Protein AF-A0A954SGM4-F1 (afdb_monomer_lite)

Sequence (101 aa):
MLLMKLASLNVVPDIAASQDLTGRFRQALLIFSSHSDENAACADELDVGPFSQMDGTVEAGVRVRALGRMVSNVLWNAEGCPMPIQLKEAIPEITQQQWNA

Foldseek 3Di:
DVVVVLVVQWADPDQPCFVVVLVVVLVVQCVVPPVDPVSNVVSVQKGWHWDADPVRDIGIGIDRNVVRHHPVVVLVVCQPPPDDPVVCVVCVPDDPVNVND

Structure (mmCIF, N/CA/C/O backbone):
data_AF-A0A954SGM4-F1
#
_entry.id   AF-A0A954SGM4-F1
#
loop_
_atom_site.group_PDB
_atom_site.id
_atom_site.type_symbol
_atom_site.label_atom_id
_atom_site.label_alt_id
_atom_site.label_comp_id
_atom_site.label_asym_id
_atom_site.label_entity_id
_atom_site.label_seq_id
_atom_site.pdbx_PDB_ins_code
_atom_site.Cartn_x
_atom_site.Cartn_y
_atom_site.Cartn_z
_atom_site.occupancy
_atom_site.B_iso_or_equiv
_atom_site.auth_seq_id
_atom_site.auth_comp_id
_atom_site.auth_asym_id
_atom_site.auth_atom_id
_atom_site.pdbx_PDB_model_num
ATOM 1 N N . MET A 1 1 ? 10.753 10.074 12.966 1.00 43.38 1 MET A N 1
ATOM 2 C CA . MET A 1 1 ? 11.567 8.835 12.860 1.00 43.38 1 MET A CA 1
ATOM 3 C C . MET A 1 1 ? 10.968 7.808 11.887 1.00 43.38 1 MET A C 1
ATOM 5 O O . MET A 1 1 ? 11.728 7.008 11.358 1.00 43.38 1 MET A O 1
ATOM 9 N N . LEU A 1 2 ? 9.658 7.854 11.585 1.00 35.97 2 LEU A N 1
ATOM 10 C CA . LEU A 1 2 ? 9.012 7.019 10.553 1.00 35.97 2 LEU A CA 1
ATOM 11 C C . LEU A 1 2 ? 9.564 7.242 9.129 1.00 35.97 2 LEU A C 1
ATOM 13 O O . LEU A 1 2 ? 9.726 6.292 8.368 1.00 35.97 2 LEU A O 1
ATOM 17 N N . LEU A 1 3 ? 9.942 8.487 8.814 1.00 34.94 3 LEU A N 1
ATOM 18 C CA . LEU A 1 3 ? 10.485 8.912 7.515 1.00 34.94 3 LEU A CA 1
ATOM 19 C C . LEU A 1 3 ? 11.690 8.099 7.019 1.00 34.94 3 LEU A C 1
ATOM 21 O O . LEU A 1 3 ? 11.813 7.866 5.821 1.00 34.94 3 L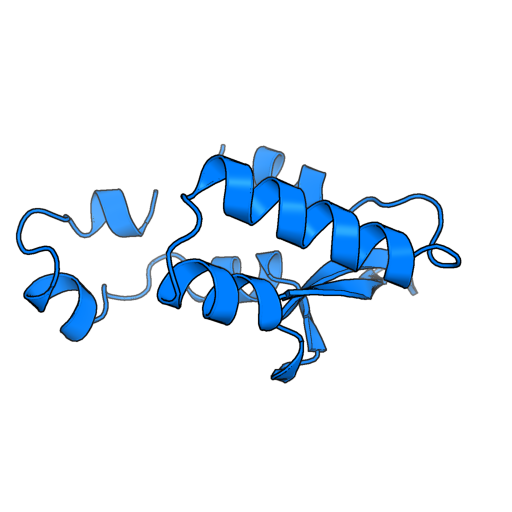EU A O 1
ATOM 25 N N . MET A 1 4 ? 12.549 7.608 7.919 1.00 37.38 4 MET A N 1
ATOM 26 C CA . MET A 1 4 ? 13.700 6.784 7.524 1.00 37.38 4 MET A CA 1
ATOM 27 C C . MET A 1 4 ? 13.351 5.312 7.268 1.00 37.38 4 MET A C 1
ATOM 29 O O . MET A 1 4 ? 14.105 4.638 6.577 1.00 37.38 4 MET A O 1
ATOM 33 N N . LYS A 1 5 ? 12.223 4.803 7.785 1.00 44.09 5 LYS A N 1
ATOM 34 C CA . LYS A 1 5 ? 11.821 3.392 7.623 1.00 44.09 5 LYS A CA 1
ATOM 35 C C . LYS A 1 5 ? 10.924 3.141 6.406 1.00 44.09 5 LYS A C 1
ATOM 37 O O . LYS A 1 5 ? 10.893 2.022 5.904 1.00 44.09 5 LYS A O 1
ATOM 42 N N . LEU A 1 6 ? 10.223 4.159 5.906 1.00 42.91 6 LEU A N 1
ATOM 43 C CA . LEU A 1 6 ? 9.447 4.048 4.662 1.00 42.91 6 LEU A CA 1
ATOM 44 C C . LEU A 1 6 ? 10.309 4.285 3.414 1.00 42.91 6 LEU A C 1
ATOM 46 O O . LEU A 1 6 ? 10.065 3.660 2.387 1.00 42.91 6 LEU A O 1
ATOM 50 N N . ALA A 1 7 ? 11.368 5.097 3.510 1.00 45.56 7 ALA A N 1
ATOM 51 C CA . ALA A 1 7 ? 12.333 5.281 2.422 1.00 45.56 7 ALA A CA 1
ATOM 52 C C . ALA A 1 7 ? 13.046 3.970 2.026 1.00 45.56 7 ALA A C 1
ATOM 54 O O . ALA A 1 7 ? 13.419 3.794 0.871 1.00 45.56 7 ALA A O 1
ATOM 55 N N . SER A 1 8 ? 13.172 3.007 2.946 1.00 48.09 8 SER A N 1
ATOM 56 C CA . SER A 1 8 ? 13.718 1.673 2.654 1.00 48.09 8 SER A CA 1
ATOM 57 C C . SER A 1 8 ? 12.815 0.774 1.796 1.00 48.09 8 SER A C 1
ATOM 59 O O . SER A 1 8 ? 13.280 -0.266 1.342 1.00 48.09 8 SER A O 1
ATOM 61 N N . LEU A 1 9 ? 11.558 1.157 1.533 1.00 52.06 9 LEU A N 1
ATOM 62 C CA . LEU A 1 9 ? 10.693 0.476 0.553 1.00 52.06 9 LEU A CA 1
ATOM 63 C C . LEU A 1 9 ? 10.927 0.959 -0.893 1.00 52.06 9 LEU A C 1
ATOM 65 O O . LEU A 1 9 ? 10.318 0.420 -1.817 1.00 52.0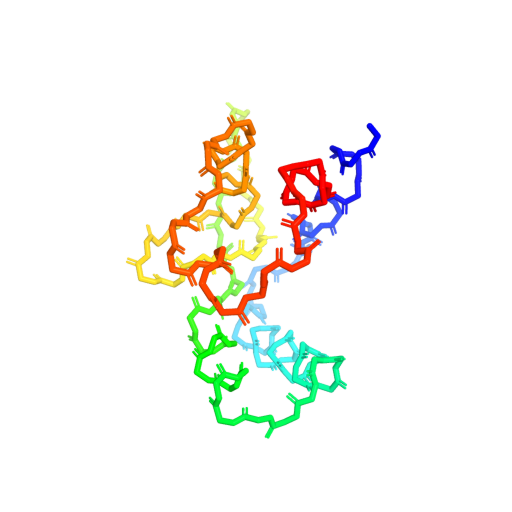6 9 LEU A O 1
ATOM 69 N N . ASN A 1 10 ? 11.777 1.974 -1.095 1.00 53.28 10 ASN A N 1
ATOM 70 C CA . ASN A 1 10 ? 11.909 2.681 -2.373 1.00 53.28 10 ASN A CA 1
ATOM 71 C C . ASN A 1 10 ? 13.093 2.243 -3.237 1.00 53.28 10 ASN A C 1
ATOM 73 O O . ASN A 1 10 ? 13.280 2.825 -4.299 1.00 53.28 10 ASN A O 1
ATOM 77 N N . VAL A 1 11 ? 13.897 1.264 -2.812 1.00 53.56 11 VAL A N 1
ATOM 78 C CA . VAL A 1 11 ? 15.114 0.918 -3.555 1.00 53.56 11 VAL A CA 1
ATOM 79 C C . VAL A 1 11 ? 15.113 -0.547 -3.946 1.00 53.56 11 VAL A C 1
ATOM 81 O O . VAL A 1 11 ? 15.505 -1.430 -3.183 1.00 53.56 11 VAL A O 1
ATOM 84 N N . VAL A 1 12 ? 14.705 -0.785 -5.188 1.00 58.25 12 VAL A N 1
ATOM 85 C CA . VAL A 1 12 ? 14.976 -2.028 -5.900 1.00 58.25 12 VAL A CA 1
ATOM 86 C C . VAL A 1 12 ? 16.016 -1.725 -6.979 1.00 58.25 12 VAL A C 1
ATOM 88 O O . VAL A 1 12 ? 15.731 -0.930 -7.874 1.00 58.25 12 VAL A O 1
ATOM 91 N N . PRO A 1 13 ? 17.210 -2.342 -6.928 1.00 54.31 13 PRO A N 1
ATOM 92 C CA . PRO A 1 13 ? 18.308 -2.013 -7.837 1.00 54.31 13 PRO A CA 1
ATOM 93 C C . PRO A 1 13 ? 18.104 -2.505 -9.280 1.00 54.31 13 PRO A C 1
ATOM 95 O O . PRO A 1 13 ? 18.875 -2.117 -10.152 1.00 54.31 13 PRO A O 1
ATOM 98 N N . ASP A 1 14 ? 17.084 -3.330 -9.553 1.00 61.84 14 ASP A N 1
ATOM 99 C CA . ASP A 1 14 ? 16.802 -3.855 -10.893 1.00 61.84 14 ASP A CA 1
ATOM 100 C C . ASP A 1 14 ? 15.307 -3.778 -11.260 1.00 61.84 14 ASP A C 1
ATOM 102 O O . ASP A 1 14 ? 14.472 -4.563 -10.805 1.00 61.84 14 ASP A O 1
ATOM 106 N N . ILE A 1 15 ? 14.974 -2.810 -12.118 1.00 60.50 15 ILE A N 1
ATOM 107 C CA . ILE A 1 15 ? 13.622 -2.550 -12.640 1.00 60.50 15 ILE A CA 1
ATOM 108 C C . ILE A 1 15 ? 13.173 -3.670 -13.600 1.00 60.50 15 ILE A C 1
ATOM 110 O O . ILE A 1 15 ? 11.969 -3.919 -13.745 1.00 60.50 15 ILE A O 1
ATOM 114 N N . ALA A 1 16 ? 14.118 -4.375 -14.237 1.00 59.03 16 ALA A N 1
ATOM 115 C CA . ALA A 1 16 ? 13.827 -5.395 -15.244 1.00 59.03 16 ALA A CA 1
ATOM 116 C C . ALA A 1 16 ? 13.142 -6.642 -14.652 1.00 59.03 16 ALA A C 1
ATOM 118 O O . ALA A 1 16 ? 12.445 -7.355 -15.371 1.00 59.03 16 ALA A O 1
ATOM 119 N N . ALA A 1 17 ? 13.255 -6.859 -13.337 1.00 61.75 17 ALA A N 1
ATOM 120 C CA . ALA A 1 17 ? 12.600 -7.945 -12.601 1.00 61.75 17 ALA A CA 1
ATOM 121 C C . ALA A 1 17 ? 11.308 -7.518 -11.865 1.00 61.75 17 ALA A C 1
ATOM 123 O O . ALA A 1 17 ? 10.802 -8.244 -11.008 1.00 61.75 17 ALA A O 1
ATOM 124 N N . SER A 1 18 ? 10.752 -6.342 -12.177 1.00 63.59 18 SER A N 1
ATOM 125 C CA . SER A 1 18 ? 9.627 -5.729 -11.441 1.00 63.59 18 SER A CA 1
ATOM 126 C C . SER A 1 18 ? 8.368 -6.601 -11.312 1.00 63.59 18 SER A C 1
ATOM 128 O O . SER A 1 18 ? 7.685 -6.536 -10.287 1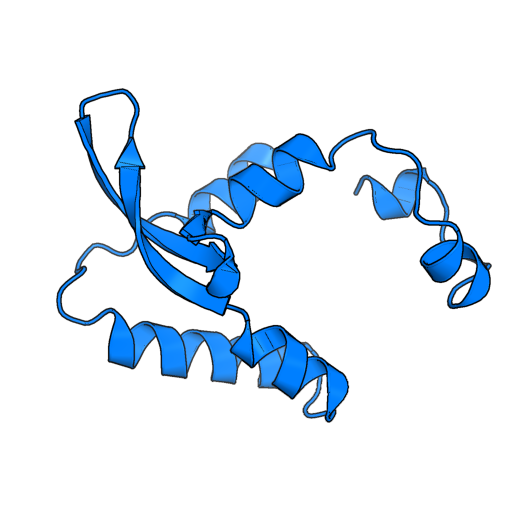.00 63.59 18 SER A O 1
ATOM 130 N N . GLN A 1 19 ? 8.063 -7.455 -12.297 1.00 65.06 19 GLN A N 1
ATOM 131 C CA . GLN A 1 19 ? 6.920 -8.377 -12.221 1.00 65.06 19 GLN A CA 1
ATOM 132 C C . GLN A 1 19 ? 7.140 -9.507 -11.206 1.00 65.06 19 GLN A C 1
ATOM 134 O O . GLN A 1 19 ? 6.260 -9.754 -10.379 1.00 65.06 19 GLN A O 1
ATOM 139 N N . ASP A 1 20 ? 8.319 -10.142 -11.217 1.00 77.81 20 ASP A N 1
ATOM 140 C CA . ASP A 1 20 ? 8.699 -11.150 -10.213 1.00 77.81 20 ASP A CA 1
ATOM 141 C C . ASP A 1 20 ? 8.666 -10.539 -8.808 1.00 77.81 20 ASP A C 1
ATOM 143 O O . ASP A 1 20 ? 8.101 -11.098 -7.864 1.00 77.81 20 ASP A O 1
ATOM 147 N N . LEU A 1 21 ? 9.187 -9.318 -8.685 1.00 83.75 21 LEU A N 1
ATOM 148 C CA . LEU A 1 21 ? 9.225 -8.631 -7.408 1.00 83.75 21 LEU A CA 1
ATOM 149 C C . LEU A 1 21 ? 7.841 -8.209 -6.907 1.00 83.75 21 LEU A C 1
ATOM 151 O O . LEU A 1 21 ? 7.581 -8.303 -5.709 1.00 83.75 21 LEU A O 1
ATOM 155 N N . THR A 1 22 ? 6.937 -7.807 -7.803 1.00 88.50 22 THR A N 1
ATOM 156 C CA . THR A 1 22 ? 5.538 -7.527 -7.452 1.00 88.50 22 THR A CA 1
ATOM 157 C C . THR A 1 22 ? 4.875 -8.765 -6.854 1.00 88.50 22 THR A C 1
ATOM 159 O O . THR A 1 22 ? 4.288 -8.680 -5.775 1.00 88.50 22 THR A O 1
ATOM 162 N N . GLY A 1 23 ? 5.008 -9.927 -7.505 1.00 86.56 23 GLY A N 1
ATOM 163 C CA . GLY A 1 23 ? 4.443 -11.181 -6.998 1.00 86.56 23 GLY A CA 1
ATOM 164 C C . GLY A 1 23 ? 5.003 -11.554 -5.623 1.00 86.56 23 GLY A C 1
ATOM 165 O O . GLY A 1 23 ? 4.248 -11.832 -4.691 1.00 86.56 23 GLY A O 1
ATOM 166 N N . ARG A 1 24 ? 6.328 -11.478 -5.460 1.00 86.00 24 ARG A N 1
ATOM 167 C CA . ARG A 1 24 ? 7.006 -11.777 -4.188 1.00 86.00 24 ARG A CA 1
ATOM 168 C C . ARG A 1 24 ? 6.623 -10.812 -3.069 1.00 86.00 24 ARG A C 1
ATOM 170 O O . ARG A 1 24 ? 6.432 -11.250 -1.937 1.00 86.00 24 ARG A O 1
ATOM 177 N N . PHE A 1 25 ? 6.490 -9.522 -3.372 1.00 87.56 25 PHE A N 1
ATOM 178 C CA . PHE A 1 25 ? 6.065 -8.515 -2.404 1.00 87.56 25 PHE A CA 1
ATOM 179 C C . PHE A 1 25 ? 4.640 -8.782 -1.908 1.00 87.56 25 PHE A C 1
ATOM 181 O O . PHE A 1 25 ? 4.415 -8.822 -0.700 1.00 87.56 25 PHE A O 1
ATOM 188 N N . ARG A 1 26 ? 3.693 -9.042 -2.819 1.00 89.69 26 ARG A N 1
ATOM 189 C CA . ARG A 1 26 ? 2.302 -9.371 -2.459 1.00 89.69 26 ARG A CA 1
ATOM 190 C C . ARG A 1 26 ? 2.220 -10.622 -1.601 1.00 89.69 26 ARG A C 1
ATOM 192 O O . ARG A 1 26 ? 1.542 -10.617 -0.579 1.00 89.69 26 ARG A O 1
ATOM 199 N N . GLN A 1 27 ? 2.960 -11.665 -1.975 1.00 86.50 27 GLN A N 1
ATOM 200 C CA . GLN A 1 27 ? 3.006 -12.899 -1.200 1.00 86.50 27 GLN A CA 1
ATOM 201 C C . GLN A 1 27 ? 3.556 -12.657 0.211 1.00 86.50 27 GLN A C 1
ATOM 203 O O . GLN A 1 27 ? 2.997 -13.156 1.184 1.00 86.50 27 GLN A O 1
ATOM 208 N N . ALA A 1 28 ? 4.631 -11.875 0.340 1.00 86.56 28 ALA A N 1
ATOM 209 C CA . ALA A 1 28 ? 5.194 -11.522 1.640 1.00 86.56 28 ALA A CA 1
ATOM 210 C C . ALA A 1 28 ? 4.2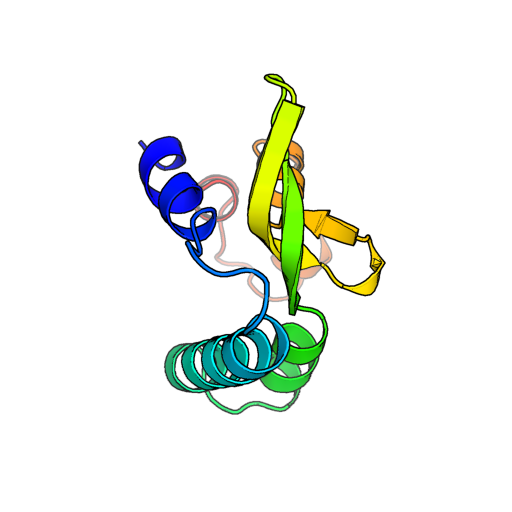07 -10.708 2.493 1.00 86.56 28 ALA A C 1
ATOM 212 O O . ALA A 1 28 ? 4.073 -10.974 3.687 1.00 86.56 28 ALA A O 1
ATOM 213 N N . LEU A 1 29 ? 3.484 -9.765 1.880 1.00 86.88 29 LEU A N 1
ATOM 214 C CA . LEU A 1 29 ? 2.455 -8.977 2.553 1.00 86.88 29 LEU A CA 1
ATOM 215 C C . LEU A 1 29 ? 1.321 -9.867 3.077 1.00 86.88 29 LEU A C 1
ATOM 217 O O . LEU A 1 29 ? 0.976 -9.752 4.245 1.00 86.88 29 LEU A O 1
ATOM 221 N N . LEU A 1 30 ? 0.812 -10.797 2.263 1.00 87.06 30 LEU A N 1
ATOM 222 C CA . LEU A 1 30 ? -0.240 -11.746 2.657 1.00 87.06 30 LEU A CA 1
ATOM 223 C C . LEU A 1 30 ? 0.190 -12.690 3.786 1.00 87.06 30 LEU A C 1
ATOM 225 O O . LEU A 1 30 ? -0.590 -12.994 4.690 1.00 87.06 30 LEU A O 1
ATOM 229 N N . ILE A 1 31 ? 1.446 -13.144 3.758 1.00 84.94 31 ILE A N 1
ATOM 230 C CA . ILE A 1 31 ? 2.022 -13.938 4.851 1.00 84.94 31 ILE A CA 1
ATOM 231 C C . ILE A 1 31 ? 2.045 -13.122 6.149 1.00 84.94 31 ILE A C 1
ATOM 233 O O . ILE A 1 31 ? 1.752 -13.666 7.211 1.00 84.94 31 ILE A O 1
ATOM 237 N N . PHE A 1 32 ? 2.368 -11.830 6.067 1.00 87.94 32 PHE A N 1
ATOM 238 C CA . PHE A 1 32 ? 2.437 -10.942 7.225 1.00 87.94 32 PHE A CA 1
ATOM 239 C C . PHE A 1 32 ? 1.056 -10.540 7.767 1.00 87.94 32 PHE A C 1
ATOM 241 O O . PHE A 1 32 ? 0.861 -10.540 8.980 1.00 87.94 32 PHE A O 1
ATOM 248 N N . SER A 1 33 ? 0.100 -10.199 6.897 1.00 81.69 33 SER A N 1
ATOM 249 C CA . SER A 1 33 ? -1.198 -9.630 7.284 1.00 81.69 33 SER A CA 1
ATOM 250 C C . SER A 1 33 ? -2.311 -10.657 7.510 1.00 81.69 33 SER A C 1
ATOM 252 O O . SER A 1 33 ? -3.361 -10.276 8.024 1.00 81.69 33 SER A O 1
ATOM 254 N N . SER A 1 34 ? -2.069 -11.941 7.204 1.00 77.12 34 SER A N 1
ATOM 255 C CA . SER A 1 34 ? -3.031 -13.053 7.060 1.00 77.12 34 SER A CA 1
ATOM 256 C C . SER A 1 34 ? -3.693 -13.136 5.676 1.00 77.12 34 SER A C 1
ATOM 258 O O . SER A 1 34 ? -3.940 -12.127 5.020 1.00 77.12 34 SER A O 1
ATOM 260 N N . HIS A 1 35 ? -3.999 -14.359 5.231 1.00 82.88 35 HIS A N 1
ATOM 261 C CA . HIS A 1 35 ? -4.542 -14.655 3.895 1.00 82.88 35 HIS A CA 1
ATOM 262 C C . HIS A 1 35 ? -6.067 -14.438 3.806 1.00 82.88 35 HIS A C 1
ATOM 264 O O . HIS A 1 35 ? -6.771 -15.267 3.235 1.00 82.88 35 HIS A O 1
ATOM 270 N N . SER A 1 36 ? -6.598 -13.372 4.412 1.00 87.38 36 SER A N 1
ATOM 271 C CA . SER A 1 36 ? -8.014 -13.028 4.239 1.00 87.38 36 SER A CA 1
ATOM 272 C C . SER A 1 36 ? -8.275 -12.472 2.834 1.00 87.38 36 SER A C 1
ATOM 274 O O . SER A 1 36 ? -7.364 -11.940 2.187 1.00 87.38 36 SER A O 1
ATOM 276 N N . ASP A 1 37 ? -9.521 -12.568 2.370 1.00 87.88 37 ASP A N 1
ATOM 277 C CA . ASP A 1 37 ? -9.918 -12.071 1.048 1.00 87.88 37 ASP A CA 1
ATOM 278 C C . ASP A 1 37 ? -9.708 -10.550 0.931 1.00 87.88 37 ASP A C 1
ATOM 280 O O . ASP A 1 37 ? -9.281 -10.054 -0.113 1.00 87.88 37 ASP A O 1
ATOM 284 N N . GLU A 1 38 ? -9.919 -9.799 2.017 1.00 86.81 38 GLU A N 1
ATOM 285 C CA . GLU A 1 38 ? -9.685 -8.352 2.052 1.00 86.81 38 GLU A CA 1
ATOM 286 C C . GLU A 1 38 ? -8.201 -8.009 1.892 1.00 86.81 38 GLU A C 1
ATOM 288 O O . GLU A 1 38 ? -7.843 -7.074 1.172 1.00 86.81 38 GLU A O 1
ATOM 293 N N . ASN A 1 39 ? -7.318 -8.782 2.528 1.00 86.06 39 ASN A N 1
ATOM 294 C CA . ASN A 1 39 ? -5.877 -8.587 2.411 1.00 86.06 39 ASN A CA 1
ATOM 295 C C . ASN A 1 39 ? -5.366 -8.954 1.017 1.00 86.06 39 ASN A C 1
ATOM 297 O O . ASN A 1 39 ? -4.486 -8.264 0.499 1.00 86.06 39 ASN A O 1
ATOM 301 N N . ALA A 1 40 ? -5.920 -10.000 0.399 1.00 89.38 40 ALA A N 1
ATOM 302 C CA . ALA A 1 40 ? -5.602 -10.366 -0.978 1.00 89.38 40 ALA A CA 1
ATOM 303 C C . ALA A 1 40 ? -6.017 -9.258 -1.954 1.00 89.38 40 ALA A C 1
ATOM 305 O O . ALA A 1 40 ? -5.199 -8.826 -2.767 1.00 89.38 40 ALA A O 1
ATOM 306 N N . ALA A 1 41 ? -7.233 -8.725 -1.801 1.00 90.06 41 ALA A N 1
ATOM 307 C CA . ALA A 1 41 ? -7.706 -7.593 -2.591 1.00 90.06 41 ALA A CA 1
ATOM 308 C C . ALA A 1 41 ? -6.819 -6.347 -2.404 1.00 90.06 41 ALA A C 1
ATOM 310 O O . ALA A 1 41 ? -6.445 -5.698 -3.378 1.00 90.06 41 ALA A O 1
ATOM 311 N N . CYS A 1 42 ? -6.415 -6.042 -1.166 1.00 88.62 42 CYS A N 1
ATOM 312 C CA . CYS A 1 42 ? -5.511 -4.928 -0.875 1.00 88.62 42 CYS A CA 1
ATOM 313 C C . CYS A 1 42 ? -4.118 -5.127 -1.503 1.00 88.62 42 CYS A C 1
ATOM 315 O O . CYS A 1 42 ? -3.573 -4.212 -2.120 1.00 88.62 42 CYS A O 1
ATOM 317 N N . ALA A 1 43 ? -3.546 -6.332 -1.407 1.00 90.75 43 ALA A N 1
ATOM 318 C CA . ALA A 1 43 ? -2.260 -6.655 -2.022 1.00 90.75 43 ALA A CA 1
ATOM 319 C C . ALA A 1 43 ? -2.312 -6.545 -3.556 1.00 90.75 43 ALA A C 1
ATOM 321 O O . ALA A 1 43 ? -1.337 -6.122 -4.184 1.00 90.75 43 ALA A O 1
ATOM 322 N N . ASP A 1 44 ? -3.452 -6.868 -4.169 1.00 93.12 44 ASP A N 1
ATOM 323 C CA . ASP A 1 44 ? -3.637 -6.765 -5.614 1.00 93.12 44 ASP A CA 1
ATOM 324 C C . ASP A 1 44 ? -3.626 -5.331 -6.155 1.00 93.12 44 ASP A C 1
ATOM 326 O O . ASP A 1 44 ? -3.275 -5.124 -7.325 1.00 93.12 44 ASP A O 1
ATOM 330 N N . GLU A 1 45 ? -3.875 -4.344 -5.299 1.00 93.88 45 GLU A N 1
ATOM 331 C CA . GLU A 1 45 ? -3.754 -2.921 -5.620 1.00 93.88 45 GLU A CA 1
ATOM 332 C C . GLU A 1 45 ? -2.312 -2.395 -5.555 1.00 93.88 45 GLU A C 1
ATOM 334 O O . GLU A 1 45 ? -2.061 -1.244 -5.912 1.00 93.88 45 GLU A O 1
ATOM 339 N N . LEU A 1 46 ? -1.338 -3.215 -5.148 1.00 92.62 46 LEU A N 1
ATOM 340 C CA . LEU A 1 46 ? 0.056 -2.796 -4.983 1.00 92.62 46 LEU A CA 1
ATOM 341 C C . LEU A 1 46 ? 0.961 -3.400 -6.048 1.00 92.62 46 LEU A C 1
ATOM 343 O O . LEU A 1 46 ? 0.995 -4.617 -6.214 1.00 92.62 46 LEU A O 1
ATOM 347 N N . ASP A 1 47 ? 1.737 -2.591 -6.758 1.00 92.56 47 ASP A N 1
ATOM 348 C CA . ASP A 1 47 ? 2.788 -3.087 -7.650 1.00 92.56 47 ASP A CA 1
ATOM 349 C C . ASP A 1 47 ? 4.155 -2.502 -7.299 1.00 92.56 47 ASP A C 1
ATOM 351 O O . ASP A 1 47 ? 4.266 -1.534 -6.547 1.00 92.56 47 ASP A O 1
ATOM 355 N N . VAL A 1 48 ? 5.212 -3.131 -7.807 1.00 89.19 48 VAL A N 1
ATOM 356 C CA . VAL A 1 48 ? 6.554 -2.559 -7.780 1.00 89.19 48 VAL A CA 1
ATOM 357 C C . VAL A 1 48 ? 6.865 -2.053 -9.174 1.00 89.19 48 VAL A C 1
ATOM 359 O O . VAL A 1 48 ? 6.793 -2.805 -10.145 1.00 89.19 48 VAL A O 1
ATOM 362 N N . GLY A 1 49 ? 7.213 -0.777 -9.288 1.00 87.38 49 GLY A N 1
ATOM 363 C CA . GLY A 1 49 ? 7.476 -0.178 -10.587 1.00 87.38 49 GLY A CA 1
ATOM 364 C C . GLY A 1 49 ? 8.274 1.113 -10.510 1.00 87.38 49 GLY A C 1
ATOM 365 O O . GLY A 1 49 ? 8.565 1.598 -9.413 1.00 87.38 49 GLY A O 1
ATOM 366 N N . PRO A 1 50 ? 8.649 1.663 -11.677 1.00 87.00 50 PRO A N 1
ATOM 367 C CA . PRO A 1 50 ? 9.548 2.796 -11.737 1.00 87.00 50 PRO A CA 1
ATOM 368 C C . PRO A 1 50 ? 8.888 4.081 -11.227 1.00 87.00 50 PRO A C 1
ATOM 370 O O . PRO A 1 50 ? 7.685 4.298 -11.430 1.00 87.00 50 PRO A O 1
ATOM 373 N N . PHE A 1 51 ? 9.699 4.950 -10.630 1.00 83.38 51 PHE A N 1
ATOM 374 C CA . PHE A 1 51 ? 9.373 6.333 -10.305 1.00 83.38 51 PHE A CA 1
ATOM 375 C C . PHE A 1 51 ? 10.591 7.235 -10.534 1.00 83.38 51 PHE A C 1
ATOM 377 O O . PHE A 1 51 ? 11.735 6.794 -10.441 1.00 83.38 51 PHE A O 1
ATOM 384 N N . SER A 1 52 ? 10.335 8.505 -10.845 1.00 85.56 52 SER A N 1
ATOM 385 C CA . SER A 1 52 ? 11.385 9.508 -11.019 1.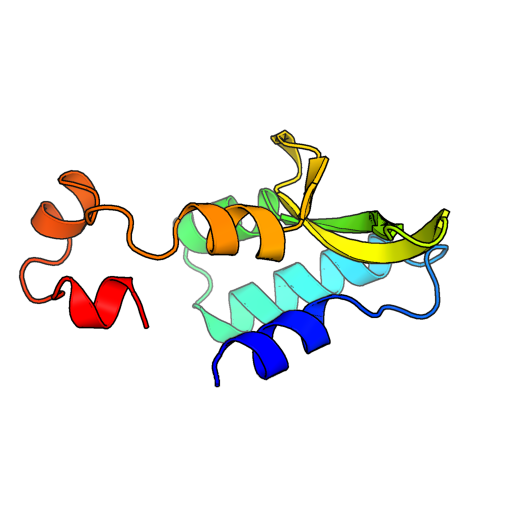00 85.56 52 SER A CA 1
ATOM 386 C C . SER A 1 52 ? 11.623 10.271 -9.721 1.00 85.56 52 SER A C 1
ATOM 388 O O . SER A 1 52 ? 10.682 10.791 -9.116 1.00 85.56 52 SER A O 1
ATOM 390 N N . GLN A 1 53 ? 12.885 10.358 -9.324 1.00 79.50 53 GLN A N 1
ATOM 391 C CA . GLN A 1 53 ? 13.369 11.240 -8.270 1.00 79.50 53 GLN A CA 1
ATOM 392 C C . GLN A 1 53 ? 13.451 12.693 -8.770 1.00 79.50 53 GLN A C 1
ATOM 394 O O . GLN A 1 53 ? 13.422 12.966 -9.973 1.00 79.50 53 GLN A O 1
ATOM 399 N N . MET A 1 54 ? 13.573 13.649 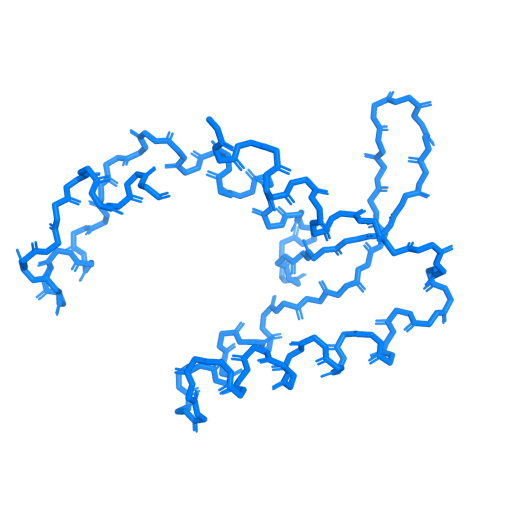-7.841 1.00 77.56 54 MET A N 1
ATOM 400 C CA . MET A 1 54 ? 13.700 15.075 -8.185 1.00 77.56 54 MET A CA 1
ATOM 401 C C . MET A 1 54 ? 14.995 15.397 -8.943 1.00 77.56 54 MET A C 1
ATOM 403 O O . MET A 1 54 ? 15.030 16.362 -9.700 1.00 77.56 54 MET A O 1
ATOM 407 N N . ASP A 1 55 ? 16.042 14.593 -8.754 1.00 85.31 55 ASP A N 1
ATOM 408 C CA . ASP A 1 55 ? 17.321 14.717 -9.459 1.00 85.31 55 ASP A CA 1
ATOM 409 C C . ASP A 1 55 ? 17.306 14.088 -10.869 1.00 85.31 55 ASP A C 1
ATOM 411 O O . ASP A 1 55 ? 18.315 14.115 -11.572 1.00 85.31 55 ASP A O 1
ATOM 415 N N . GLY A 1 56 ? 16.159 13.547 -11.299 1.00 83.94 56 GLY A N 1
ATOM 416 C CA . GLY A 1 56 ? 15.973 12.916 -12.604 1.00 83.94 56 GLY A CA 1
ATOM 417 C C . GLY A 1 56 ? 16.376 11.442 -12.662 1.00 83.94 56 GLY A C 1
ATOM 418 O O . GLY A 1 56 ? 16.203 10.819 -13.711 1.00 83.94 56 GLY A O 1
ATOM 419 N N . THR A 1 57 ? 16.874 10.859 -11.568 1.00 84.25 57 THR A N 1
ATOM 420 C CA . THR A 1 57 ? 17.131 9.417 -11.503 1.00 84.25 57 THR A CA 1
ATOM 421 C C . THR A 1 57 ? 15.820 8.629 -11.506 1.00 84.25 57 THR A C 1
ATOM 423 O O . THR A 1 57 ? 14.775 9.105 -11.053 1.00 84.25 57 THR A O 1
ATOM 426 N N . VAL A 1 58 ? 15.854 7.423 -12.077 1.00 83.06 58 VAL A N 1
ATOM 427 C CA . VAL A 1 58 ? 14.713 6.500 -12.089 1.00 83.06 58 VAL A CA 1
ATOM 428 C C . VAL A 1 58 ? 15.054 5.316 -11.202 1.00 83.06 58 VAL A C 1
ATOM 430 O O . VAL A 1 58 ? 16.016 4.598 -11.464 1.00 83.06 58 VAL A O 1
ATOM 433 N N . GLU A 1 59 ? 14.236 5.106 -10.182 1.00 83.94 59 GLU A N 1
ATOM 434 C CA . GLU A 1 59 ? 14.323 3.979 -9.254 1.00 83.94 59 GLU A CA 1
ATOM 435 C C . GLU A 1 59 ? 13.017 3.180 -9.292 1.00 83.94 59 GLU A C 1
ATOM 437 O O . GLU A 1 59 ? 12.068 3.573 -9.970 1.00 83.94 59 GLU A O 1
ATOM 442 N N . ALA A 1 60 ? 12.945 2.057 -8.576 1.00 83.75 60 ALA A N 1
ATOM 443 C CA . ALA A 1 60 ? 11.712 1.292 -8.411 1.00 83.75 60 ALA A CA 1
ATOM 444 C C . ALA A 1 60 ? 11.318 1.157 -6.942 1.00 83.75 60 ALA A C 1
ATOM 446 O O . ALA A 1 60 ? 12.153 0.872 -6.088 1.00 83.75 60 ALA A O 1
ATOM 447 N N . GLY A 1 61 ? 10.018 1.266 -6.675 1.00 86.38 61 GLY A N 1
ATOM 448 C CA . GLY A 1 61 ? 9.450 1.012 -5.358 1.00 86.38 61 GLY A CA 1
ATOM 449 C C . GLY A 1 61 ? 7.960 0.700 -5.421 1.00 86.38 61 GLY A C 1
ATOM 450 O O . GLY A 1 61 ? 7.401 0.491 -6.501 1.00 86.38 61 GLY A O 1
ATOM 451 N N . VAL A 1 62 ? 7.330 0.620 -4.249 1.00 90.06 62 VAL A N 1
ATOM 452 C CA . VAL A 1 62 ? 5.937 0.172 -4.118 1.00 90.06 62 VAL A CA 1
ATOM 453 C C . VAL A 1 62 ? 4.968 1.293 -4.489 1.00 90.06 62 VAL A C 1
ATOM 455 O O . VAL A 1 62 ? 5.041 2.401 -3.947 1.00 90.06 62 VAL A O 1
ATOM 458 N N . ARG A 1 63 ? 4.013 0.999 -5.371 1.00 91.69 63 ARG A N 1
ATOM 459 C CA . ARG A 1 63 ? 2.999 1.944 -5.846 1.00 91.69 63 ARG A CA 1
ATOM 460 C C . ARG A 1 63 ? 1.597 1.405 -5.627 1.00 91.69 63 ARG A C 1
ATOM 462 O O . ARG A 1 63 ? 1.369 0.200 -5.618 1.00 91.69 63 ARG A O 1
ATOM 469 N N . VAL A 1 64 ? 0.652 2.332 -5.524 1.00 92.56 64 VAL A N 1
ATOM 470 C CA . VAL A 1 64 ? -0.768 2.042 -5.712 1.00 92.56 64 VAL A CA 1
ATOM 471 C C . VAL A 1 64 ? -1.010 1.942 -7.214 1.00 92.56 64 VAL A C 1
ATOM 473 O O . VAL A 1 64 ? -0.937 2.950 -7.925 1.00 92.56 64 VAL A O 1
ATOM 476 N N . ARG A 1 65 ? -1.273 0.724 -7.691 1.00 89.56 65 ARG A N 1
ATOM 477 C CA . ARG A 1 65 ? -1.375 0.346 -9.105 1.00 89.56 65 ARG A CA 1
ATOM 478 C C . ARG A 1 65 ? -2.325 1.267 -9.868 1.00 89.56 65 ARG A C 1
ATOM 480 O O . ARG A 1 65 ? -1.920 1.857 -10.865 1.00 89.56 65 ARG A O 1
ATOM 487 N N . ALA A 1 66 ? -3.555 1.435 -9.380 1.00 88.62 66 ALA A N 1
ATOM 488 C CA . ALA A 1 66 ? -4.574 2.253 -10.042 1.00 88.62 66 ALA A CA 1
ATOM 489 C C . ALA A 1 66 ? -4.206 3.746 -10.129 1.00 88.62 66 ALA A C 1
ATOM 491 O O . ALA A 1 66 ? -4.664 4.450 -11.027 1.00 88.62 66 ALA A O 1
ATOM 492 N N . LEU A 1 67 ? -3.370 4.237 -9.208 1.00 88.50 67 LEU A N 1
ATOM 493 C CA . LEU A 1 67 ? -2.969 5.643 -9.148 1.00 88.50 67 LEU A CA 1
ATOM 494 C C . LEU A 1 67 ? -1.630 5.912 -9.847 1.00 88.50 67 LEU A C 1
ATOM 496 O O . LEU A 1 67 ? -1.308 7.070 -10.111 1.00 88.50 67 LEU A O 1
ATOM 500 N N . GLY A 1 68 ? -0.813 4.881 -10.088 1.00 88.62 68 GLY A N 1
ATOM 501 C CA . GLY A 1 68 ? 0.570 5.039 -10.548 1.00 88.62 68 GLY A CA 1
ATOM 502 C C . GLY A 1 68 ? 1.422 5.901 -9.604 1.00 88.62 68 GLY A C 1
ATOM 503 O O . GLY A 1 68 ? 2.363 6.565 -10.038 1.00 88.62 68 GLY A O 1
ATOM 504 N N . ARG A 1 69 ? 1.059 5.961 -8.316 1.00 89.00 69 ARG A N 1
ATOM 505 C CA . ARG A 1 69 ? 1.694 6.801 -7.287 1.00 89.00 69 ARG A CA 1
ATOM 506 C C . ARG A 1 69 ? 2.388 5.920 -6.259 1.00 89.00 69 ARG A C 1
ATOM 508 O O . ARG A 1 69 ? 1.826 4.913 -5.842 1.00 89.00 69 ARG A O 1
ATOM 515 N N . MET A 1 70 ? 3.569 6.340 -5.810 1.00 89.75 70 MET A N 1
ATOM 516 C CA . MET A 1 70 ? 4.288 5.674 -4.722 1.00 89.75 70 MET A CA 1
ATOM 517 C C . MET A 1 70 ? 3.434 5.628 -3.453 1.00 89.75 70 MET A C 1
ATOM 519 O O . MET A 1 70 ? 2.840 6.641 -3.075 1.00 89.75 70 MET A O 1
ATOM 523 N N . VAL A 1 71 ? 3.424 4.483 -2.767 1.00 89.75 71 VAL A N 1
ATOM 524 C CA . VAL A 1 71 ? 2.732 4.321 -1.477 1.00 89.75 71 VAL A CA 1
ATOM 525 C C . VAL A 1 71 ? 3.248 5.344 -0.466 1.00 89.75 71 VAL A C 1
ATOM 527 O O . VAL A 1 71 ? 2.451 5.974 0.221 1.00 89.75 71 VAL A O 1
ATOM 530 N N . SER A 1 72 ? 4.559 5.605 -0.446 1.00 85.44 72 SER A N 1
ATOM 531 C CA . SER A 1 72 ? 5.163 6.636 0.408 1.00 85.44 72 SER A CA 1
ATOM 532 C C . SER A 1 72 ? 4.552 8.021 0.191 1.00 85.44 72 SER A C 1
ATOM 534 O O . SER A 1 72 ? 4.337 8.749 1.153 1.00 85.44 72 SER A O 1
ATOM 536 N N . ASN A 1 73 ? 4.229 8.382 -1.054 1.00 86.50 73 ASN A N 1
ATOM 537 C CA . ASN A 1 73 ? 3.632 9.679 -1.365 1.00 86.50 73 ASN A CA 1
ATOM 538 C C . ASN A 1 73 ? 2.176 9.734 -0.907 1.00 86.50 73 ASN A C 1
ATOM 540 O O . ASN A 1 73 ? 1.736 10.766 -0.410 1.00 86.50 73 ASN A O 1
ATOM 544 N N . VAL A 1 74 ? 1.427 8.640 -1.062 1.00 87.12 74 VAL A N 1
ATOM 545 C CA . VAL A 1 74 ? 0.048 8.558 -0.562 1.00 87.12 74 VAL A CA 1
ATOM 546 C C . VAL A 1 74 ? 0.036 8.708 0.960 1.00 87.12 74 VAL A C 1
ATOM 548 O O . VAL A 1 74 ? -0.690 9.553 1.475 1.00 87.12 74 VAL A O 1
ATOM 551 N N . LEU A 1 75 ? 0.896 7.966 1.662 1.00 86.88 75 LEU A N 1
ATOM 552 C CA . LEU A 1 75 ? 1.012 8.027 3.121 1.00 86.88 75 LEU A CA 1
ATOM 553 C C . LEU A 1 75 ? 1.467 9.405 3.610 1.00 86.88 75 LEU A C 1
ATOM 555 O O . LEU A 1 75 ? 0.882 9.931 4.548 1.00 86.88 75 LEU A O 1
ATOM 559 N N . TRP A 1 76 ? 2.438 10.027 2.936 1.00 85.19 76 TRP A N 1
ATOM 560 C CA . TRP A 1 76 ? 2.874 11.391 3.249 1.00 85.19 76 TRP A CA 1
ATOM 561 C C . TRP A 1 76 ? 1.727 12.403 3.174 1.00 85.19 76 TRP A C 1
ATOM 563 O O . TRP A 1 76 ? 1.610 13.277 4.023 1.00 85.19 76 TRP A O 1
ATOM 573 N N . ASN A 1 77 ? 0.849 12.282 2.175 1.00 85.00 77 ASN A N 1
ATOM 574 C CA . ASN A 1 77 ? -0.305 13.177 2.054 1.00 85.00 77 ASN A CA 1
ATOM 575 C C . ASN A 1 77 ? -1.432 12.838 3.040 1.00 85.00 77 ASN A C 1
ATOM 577 O O . ASN A 1 77 ? -2.258 13.698 3.329 1.00 85.00 77 ASN A O 1
ATOM 581 N N . ALA A 1 78 ? -1.479 11.605 3.547 1.00 85.75 78 ALA A N 1
ATOM 582 C CA . ALA A 1 78 ? -2.413 11.199 4.592 1.00 85.75 78 ALA A CA 1
ATOM 583 C C . ALA A 1 78 ? -1.926 11.581 6.002 1.00 85.75 78 ALA A C 1
ATOM 585 O O . ALA A 1 78 ? -2.729 11.607 6.936 1.00 85.75 78 ALA A O 1
ATOM 586 N N . GLU A 1 79 ? -0.640 11.900 6.172 1.00 84.62 79 GLU A N 1
ATOM 587 C CA . GLU A 1 79 ? -0.068 12.280 7.462 1.00 84.62 79 GLU A CA 1
ATOM 588 C C . GLU A 1 79 ? -0.773 13.523 8.026 1.00 84.62 79 GLU A C 1
ATOM 590 O O . GLU A 1 79 ? -0.900 14.558 7.373 1.00 84.62 79 GLU A O 1
ATOM 595 N N . GLY A 1 80 ? -1.282 13.407 9.255 1.00 82.88 80 GLY A N 1
ATOM 596 C CA . GLY A 1 80 ? -2.027 14.481 9.914 1.00 82.88 80 GLY A CA 1
ATOM 597 C C . GLY A 1 80 ? -3.454 14.690 9.395 1.00 82.88 80 GLY A C 1
ATOM 598 O O . GLY A 1 80 ? -4.164 15.540 9.937 1.00 82.88 80 GLY A O 1
ATOM 599 N N . CYS A 1 81 ? -3.913 13.916 8.405 1.00 89.94 81 CYS A N 1
ATOM 600 C CA . CYS A 1 81 ? -5.314 13.939 8.003 1.00 89.94 81 CYS A CA 1
ATOM 601 C C . CYS A 1 81 ? -6.210 13.383 9.123 1.00 89.94 81 CYS A C 1
ATOM 603 O O . CYS A 1 81 ? -5.830 12.425 9.811 1.00 89.94 81 CYS A O 1
ATOM 605 N N . PRO A 1 82 ? -7.428 13.932 9.297 1.00 92.25 82 PRO A N 1
ATOM 606 C CA . PRO A 1 82 ? -8.410 13.348 10.195 1.00 92.25 82 PRO A CA 1
ATOM 607 C C . PRO A 1 82 ? -8.662 11.885 9.844 1.00 92.25 82 PRO A C 1
ATOM 609 O O . PRO A 1 82 ? -8.798 11.529 8.671 1.00 92.25 82 PRO A O 1
ATOM 612 N N . MET A 1 83 ? -8.741 11.049 10.871 1.00 91.75 83 MET A N 1
ATOM 613 C CA . MET A 1 83 ? -9.063 9.643 10.704 1.00 91.75 83 MET A CA 1
ATOM 614 C C . MET A 1 83 ? -10.422 9.472 10.000 1.00 91.75 83 MET A C 1
ATOM 616 O O . MET A 1 83 ? -11.395 10.117 10.410 1.00 91.75 83 MET A O 1
ATOM 620 N N . PRO A 1 84 ? -10.527 8.606 8.973 1.00 92.38 84 PRO A N 1
ATOM 621 C CA . PRO A 1 84 ? -11.790 8.363 8.285 1.00 92.38 84 PRO A CA 1
ATOM 622 C C . PRO A 1 84 ? -12.887 7.889 9.246 1.00 92.38 84 PRO A C 1
ATOM 624 O O . PRO A 1 84 ? -12.639 7.051 10.116 1.00 92.38 84 PRO A O 1
ATOM 627 N N . ILE A 1 85 ? -14.118 8.383 9.069 1.00 93.00 85 ILE A N 1
ATOM 628 C CA . ILE A 1 85 ? -15.264 8.013 9.923 1.00 93.00 85 ILE A CA 1
ATOM 629 C C . ILE A 1 85 ? -15.496 6.501 9.879 1.00 93.00 85 ILE A C 1
ATOM 631 O O . ILE A 1 85 ? -15.678 5.881 10.919 1.00 93.00 85 ILE A O 1
ATOM 635 N N . GLN A 1 86 ? -15.385 5.901 8.696 1.00 92.88 86 GLN A N 1
ATOM 636 C CA . GLN A 1 86 ? -15.552 4.465 8.490 1.00 92.88 86 GLN A CA 1
ATOM 637 C C . GLN A 1 86 ? -14.540 3.648 9.305 1.00 92.88 86 GLN A C 1
ATOM 639 O O . GLN A 1 86 ? -14.883 2.600 9.841 1.00 92.88 86 GLN A O 1
ATOM 644 N N . LEU A 1 87 ? -13.301 4.140 9.445 1.00 90.12 87 LEU A N 1
ATOM 645 C CA . LEU A 1 87 ? -12.287 3.481 10.270 1.00 90.12 87 LEU A CA 1
ATOM 646 C C . LEU A 1 87 ? -12.630 3.596 11.758 1.00 90.12 87 LEU A C 1
ATOM 648 O O . LEU A 1 87 ? -12.497 2.624 12.495 1.00 90.12 87 LEU A O 1
ATOM 652 N N . LYS A 1 88 ? -13.127 4.762 12.183 1.00 91.50 88 LYS A N 1
ATOM 653 C CA . LYS A 1 88 ? -13.595 4.988 13.556 1.00 91.50 88 LYS A CA 1
ATOM 654 C C . LYS A 1 88 ? -14.783 4.094 13.923 1.00 91.50 88 LYS A C 1
ATOM 656 O O . LYS A 1 88 ? -14.899 3.677 15.066 1.00 91.50 88 LYS A O 1
ATOM 661 N N . GLU A 1 89 ? -15.675 3.831 12.975 1.00 93.75 89 GLU A N 1
ATOM 662 C CA . GLU A 1 89 ? -16.822 2.940 13.172 1.00 93.75 89 GLU A CA 1
ATOM 663 C C . GLU A 1 89 ? -16.395 1.469 13.223 1.00 93.75 89 GLU A C 1
ATOM 665 O O . GLU A 1 89 ? -16.906 0.715 14.048 1.00 93.75 89 GLU A O 1
ATOM 670 N N . ALA A 1 90 ? -15.444 1.070 12.375 1.00 93.06 90 ALA A N 1
ATOM 671 C CA . ALA A 1 90 ? -14.952 -0.304 12.313 1.00 93.06 90 ALA A CA 1
ATOM 672 C C . ALA A 1 90 ? -14.041 -0.679 13.493 1.00 93.06 90 ALA A C 1
ATOM 674 O O . ALA A 1 90 ? -14.048 -1.830 13.925 1.00 93.06 90 ALA A O 1
ATOM 675 N N . ILE A 1 91 ? -13.252 0.273 14.003 1.00 93.62 91 ILE A N 1
ATOM 676 C CA . ILE A 1 91 ? -12.297 0.064 15.100 1.00 93.62 91 ILE A CA 1
ATOM 677 C C . ILE A 1 91 ? -12.440 1.223 16.104 1.00 93.62 91 ILE A C 1
ATOM 679 O O . ILE A 1 91 ? -11.629 2.146 16.096 1.00 93.62 91 ILE A O 1
ATOM 683 N N . PRO A 1 92 ? -13.471 1.235 16.965 1.00 92.69 92 PRO A N 1
ATOM 684 C CA . PRO A 1 92 ? -13.763 2.369 17.850 1.00 92.69 92 PRO A CA 1
ATOM 685 C C . PRO A 1 92 ? -12.642 2.731 18.831 1.00 92.69 92 PRO A C 1
ATOM 687 O O . PRO A 1 92 ? -12.584 3.864 19.314 1.00 92.69 92 PRO A O 1
ATOM 690 N N . GLU A 1 93 ? -11.757 1.782 19.135 1.00 95.94 93 GLU A N 1
ATOM 691 C CA . GLU A 1 93 ? -10.634 1.955 20.053 1.00 95.94 93 GLU A CA 1
ATOM 692 C C . GLU A 1 93 ? -9.440 2.673 19.413 1.00 95.94 93 GLU A C 1
ATOM 694 O O . GLU A 1 93 ? -8.555 3.138 20.137 1.00 95.94 93 GLU A O 1
ATOM 699 N N . ILE A 1 94 ? -9.384 2.765 18.078 1.00 93.31 94 ILE A N 1
ATOM 700 C CA . ILE A 1 94 ? -8.263 3.412 17.401 1.00 93.31 94 ILE A CA 1
ATOM 701 C C . ILE A 1 94 ? -8.313 4.925 17.626 1.00 93.31 94 ILE A C 1
ATOM 703 O O . ILE A 1 94 ? -9.311 5.612 17.406 1.00 93.31 94 ILE A O 1
ATOM 707 N N . THR A 1 95 ? -7.200 5.465 18.102 1.00 92.88 95 THR A N 1
ATOM 708 C CA . THR A 1 95 ? -7.041 6.898 18.344 1.00 92.88 95 THR A CA 1
ATOM 709 C C . THR A 1 95 ? -6.453 7.592 17.121 1.00 92.88 95 THR A C 1
ATOM 711 O O . THR A 1 95 ? -5.721 6.994 16.334 1.00 92.88 95 THR A O 1
ATOM 714 N N . GLN A 1 96 ? -6.671 8.906 17.009 1.00 90.12 96 GLN A N 1
ATOM 715 C CA . GLN A 1 96 ? -6.009 9.722 15.983 1.00 90.12 96 GLN A CA 1
ATOM 716 C C . GLN A 1 96 ? -4.476 9.599 16.051 1.00 90.12 96 GLN A C 1
ATOM 718 O O . GLN A 1 96 ? -3.804 9.633 15.026 1.00 90.12 96 GLN A O 1
ATOM 723 N N . GLN A 1 97 ? -3.915 9.438 17.254 1.00 89.38 97 GLN A N 1
ATOM 724 C CA . GLN A 1 97 ? -2.478 9.248 17.428 1.00 89.38 97 GLN A CA 1
ATOM 725 C C . GLN A 1 97 ? -2.000 7.921 16.827 1.00 89.38 97 GLN A C 1
ATOM 727 O O . GLN A 1 97 ? -0.949 7.905 16.201 1.00 89.38 97 GLN A O 1
ATOM 732 N N . GLN A 1 98 ? -2.754 6.833 17.006 1.00 89.38 98 GLN A N 1
ATOM 733 C CA . GLN A 1 98 ? -2.439 5.530 16.409 1.00 89.38 98 GLN A CA 1
ATOM 734 C C . GLN A 1 98 ? -2.640 5.526 14.892 1.00 89.38 98 GLN A C 1
ATOM 736 O O . GLN A 1 98 ? -1.886 4.862 14.200 1.00 89.38 98 GLN A O 1
ATOM 741 N N . TRP A 1 99 ? -3.613 6.281 14.374 1.00 89.00 99 TRP A N 1
ATOM 742 C CA . TRP A 1 99 ? -3.788 6.469 12.930 1.00 89.00 99 TRP A CA 1
ATOM 743 C C . TRP A 1 99 ? -2.616 7.222 12.284 1.00 89.00 99 TRP A C 1
ATOM 745 O O . TRP A 1 99 ? -2.209 6.903 11.174 1.00 89.00 99 TRP A O 1
ATOM 755 N N . ASN A 1 100 ? -2.062 8.212 12.984 1.00 84.56 100 ASN A N 1
ATOM 756 C CA . ASN A 1 100 ? -0.910 8.976 12.504 1.00 84.56 100 ASN A CA 1
ATOM 757 C C . ASN A 1 100 ? 0.437 8.238 12.674 1.00 84.56 100 ASN A C 1
ATOM 759 O O . ASN A 1 100 ? 1.457 8.771 12.234 1.00 84.56 100 ASN A O 1
ATOM 763 N N . ALA A 1 101 ? 0.468 7.108 13.390 1.00 79.81 101 ALA A N 1
ATOM 764 C CA . ALA A 1 101 ? 1.688 6.380 13.750 1.00 79.81 101 ALA A CA 1
ATOM 765 C C . ALA A 1 101 ? 2.115 5.387 12.664 1.00 79.81 101 ALA A C 1
ATOM 767 O O . ALA A 1 101 ? 3.347 5.243 12.500 1.00 79.81 101 ALA A O 1
#

Secondary structure (DSSP, 8-state):
-THHHHGGGS-BS-GGGHHHHHHHHHHHHHHHH-S-HHHHHHHHTEEEEEEE-TTS-EEEEEEEGGGTEEHHHHHHHHTTPPPPHHHHHH-TT--HHHHT-

Radius of gyration: 15.13 Å; chains: 1; bounding box: 35×30×35 Å

pLDDT: mean 80.94, std 15.26, range [34.94, 95.94]